Protein AF-A0A842UCA9-F1 (afdb_monomer)

Sequence (108 aa):
MDSDSVINPFDMMGMDFTDKLASLHSLMHTIIEDISPSQRSLLDDAFRKIYYDAGITEEKSTWKRTPPTFSELYSAVKAKETDDNQFTPRIPVTAEMHSLKQSPILKR

Secondary structure (DSSP, 8-state):
--------TTS-TT--HHHHHHHHHHHHHHH-S---HHHHHHHHHHHHHHHHHTT--SSGGGTTSPPP-HHHHHHHHHHHHHHHT-----------------------

Nearest PDB structures (foldseek):
  4ag6-assembly1_A  TM=7.654E-01  e=4.185E-03  Thermoanaerobacter pseudethanolicus
  4ag5-assembly1_D  TM=8.114E-01  e=9.759E-03  Thermoanaerobacter pseudethanolicus
  4ag6-assembly1_D  TM=8.317E-01  e=6.759E-02  Thermoanaerobacter pseudethanolicus
  8jak-assembly1_E  TM=4.465E-01  e=3.243E+00  Homo sapiens
  8jxl-assembly1_A  TM=4.590E-01  e=5.937E+00  Homo sapiens

Radius of gyration: 25.6 Å; Cα contacts (8 Å, |Δi|>4): 59; chains: 1; bounding box: 56×88×28 Å

Mean predicted aligned error: 12.59 Å

Foldseek 3Di:
DPDPDPDALQQCPPPQPVVSLVVVLVVCCVVPVDQDPVNSVLLSVLSQVQCVVQVHDRDPVRSPTDGGHPVSSVVSSVVVVVVVVPPPPPPPPDDDPDDDDDDDDDDD

Solvent-accessible surface area (backbone atoms only — not comparable to full-atom values): 7013 Å² total; per-residue (Å²): 139,89,84,83,74,85,75,64,87,57,49,51,87,88,51,56,60,69,59,44,52,53,49,50,53,53,50,48,52,72,75,40,87,85,71,50,74,68,56,52,54,52,47,52,55,24,51,55,46,36,31,48,77,45,59,32,58,84,50,75,87,28,61,81,47,70,55,51,50,72,69,49,43,54,51,44,51,53,50,55,60,53,59,73,68,60,79,68,80,85,67,80,82,76,90,78,94,78,82,91,76,80,83,91,84,84,89,133

Structure (mmCIF, N/CA/C/O backbone):
data_AF-A0A842UCA9-F1
#
_entry.id   AF-A0A842UCA9-F1
#
loop_
_a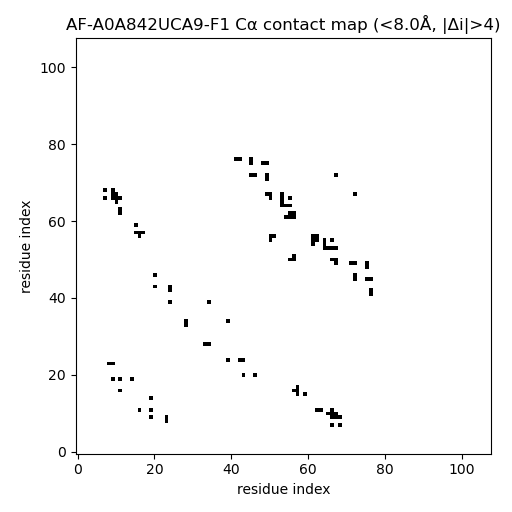tom_site.group_PDB
_atom_site.id
_atom_site.type_symbol
_atom_site.label_atom_id
_atom_site.label_alt_id
_atom_site.label_comp_id
_atom_site.label_asym_id
_atom_site.label_entity_id
_atom_site.label_seq_id
_atom_site.pdbx_PDB_ins_code
_atom_site.Cartn_x
_atom_site.Cartn_y
_atom_site.Cartn_z
_atom_site.occupancy
_atom_site.B_iso_or_equiv
_atom_site.auth_seq_id
_atom_site.auth_comp_id
_atom_site.auth_asym_id
_atom_site.auth_atom_id
_atom_site.pdbx_PDB_model_num
ATOM 1 N N . MET A 1 1 ? -23.925 -19.434 -9.551 1.00 41.06 1 MET A N 1
ATOM 2 C CA . MET A 1 1 ? -23.238 -18.630 -10.586 1.00 41.06 1 MET A CA 1
ATOM 3 C C . MET A 1 1 ? -22.593 -17.512 -9.804 1.00 41.06 1 MET A C 1
ATOM 5 O O . MET A 1 1 ? -23.265 -16.537 -9.518 1.00 41.06 1 MET A O 1
ATOM 9 N N . ASP A 1 2 ? -21.361 -17.702 -9.347 1.00 46.00 2 ASP A N 1
ATOM 10 C CA . ASP A 1 2 ? -20.780 -16.834 -8.318 1.00 46.00 2 ASP A CA 1
ATOM 11 C C . ASP A 1 2 ? -19.359 -16.493 -8.762 1.00 46.00 2 ASP A C 1
ATOM 13 O O . ASP A 1 2 ? -18.374 -17.053 -8.293 1.00 46.00 2 ASP A O 1
ATOM 17 N N . SER A 1 3 ? -19.261 -15.653 -9.791 1.00 43.59 3 SER A N 1
ATOM 18 C CA . SER A 1 3 ? -17.983 -15.201 -10.359 1.00 43.59 3 SER A CA 1
ATOM 19 C C . SER A 1 3 ? -17.916 -13.680 -10.511 1.00 43.59 3 SER A C 1
ATOM 21 O O . SER A 1 3 ? -17.146 -13.191 -11.326 1.00 43.59 3 SER A O 1
ATOM 23 N N . ASP A 1 4 ? -18.688 -12.931 -9.716 1.00 49.19 4 ASP A N 1
ATOM 24 C CA . ASP A 1 4 ? -18.818 -11.469 -9.859 1.00 49.19 4 ASP A CA 1
ATOM 25 C C . ASP A 1 4 ? -18.186 -10.656 -8.714 1.00 49.19 4 ASP A C 1
ATOM 27 O O . ASP A 1 4 ? -18.480 -9.480 -8.539 1.00 49.19 4 ASP A O 1
ATOM 31 N N . SER A 1 5 ? -17.311 -11.253 -7.901 1.00 57.53 5 SER A N 1
ATOM 32 C CA . SER A 1 5 ? -16.608 -10.493 -6.862 1.00 57.53 5 SER A CA 1
ATOM 33 C C . SER A 1 5 ? -15.155 -10.297 -7.266 1.00 57.53 5 SER A C 1
ATOM 35 O O . SER A 1 5 ? -14.303 -11.150 -7.018 1.00 57.53 5 SER A O 1
ATOM 37 N N . VAL A 1 6 ? -14.867 -9.173 -7.928 1.00 69.25 6 VAL A N 1
ATOM 38 C CA . VAL A 1 6 ? -13.494 -8.673 -8.054 1.00 69.25 6 VAL A CA 1
ATOM 39 C C . VAL A 1 6 ? -13.019 -8.348 -6.640 1.00 69.25 6 VAL A C 1
ATOM 41 O O . VAL A 1 6 ? -13.381 -7.321 -6.067 1.00 69.25 6 VAL A O 1
ATOM 44 N N . ILE A 1 7 ? -12.257 -9.264 -6.044 1.00 82.69 7 ILE A N 1
ATOM 45 C CA . ILE A 1 7 ? -11.742 -9.104 -4.684 1.00 82.69 7 ILE A CA 1
ATOM 46 C C . ILE A 1 7 ? -10.757 -7.938 -4.682 1.00 82.69 7 ILE A C 1
ATOM 48 O O . ILE A 1 7 ? -9.778 -7.944 -5.428 1.00 82.69 7 ILE A O 1
ATOM 52 N N . ASN A 1 8 ? -11.002 -6.950 -3.821 1.00 89.50 8 ASN A N 1
ATOM 53 C CA . ASN A 1 8 ? -10.058 -5.867 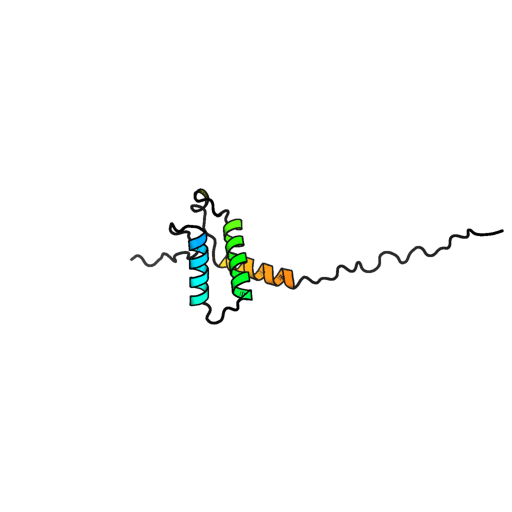-3.604 1.00 89.50 8 ASN A CA 1
ATOM 54 C C . ASN A 1 8 ? -8.819 -6.413 -2.858 1.00 89.50 8 ASN A C 1
ATOM 56 O O . ASN A 1 8 ? -8.937 -6.781 -1.686 1.00 89.50 8 ASN A O 1
ATOM 60 N N . PRO A 1 9 ? -7.619 -6.439 -3.472 1.00 90.69 9 PRO A N 1
ATOM 61 C CA . PRO A 1 9 ? -6.421 -6.944 -2.810 1.00 90.69 9 PRO A CA 1
ATOM 62 C C . PRO A 1 9 ? -5.935 -6.040 -1.672 1.00 90.69 9 PRO A C 1
ATOM 64 O O . PRO A 1 9 ? -5.076 -6.473 -0.914 1.00 90.69 9 PRO A O 1
ATOM 67 N N . PHE A 1 10 ? -6.460 -4.822 -1.518 1.00 93.81 10 PHE A N 1
ATOM 68 C CA . PHE A 1 10 ? -6.161 -3.913 -0.406 1.00 93.81 10 PHE A CA 1
ATOM 69 C C . PHE A 1 10 ? -7.055 -4.147 0.822 1.00 93.81 10 PHE A C 1
ATOM 71 O O . PHE A 1 10 ? -6.839 -3.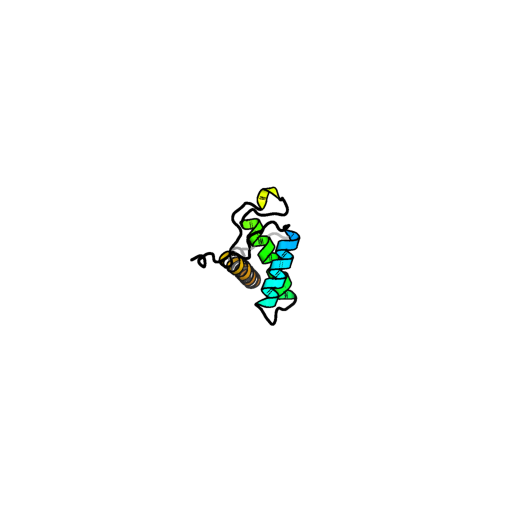539 1.865 1.00 93.81 10 PHE A O 1
ATOM 78 N N . ASP A 1 11 ? -8.046 -5.036 0.734 1.00 92.75 11 ASP A N 1
ATOM 79 C CA . ASP A 1 11 ? -8.862 -5.397 1.892 1.00 92.75 11 ASP A CA 1
ATOM 80 C C . ASP A 1 11 ? -8.012 -6.073 2.976 1.00 92.75 11 ASP A C 1
ATOM 82 O O . ASP A 1 11 ? -7.148 -6.898 2.668 1.00 92.75 11 ASP A O 1
ATOM 86 N N . MET A 1 12 ? -8.246 -5.745 4.248 1.00 92.25 12 MET A N 1
ATOM 87 C CA . MET A 1 12 ? -7.457 -6.292 5.354 1.00 92.25 12 MET A CA 1
ATOM 88 C C . MET A 1 12 ? -7.578 -7.820 5.451 1.00 92.25 12 MET A C 1
ATOM 90 O O . MET A 1 12 ? -6.631 -8.464 5.886 1.00 92.25 12 MET A O 1
ATOM 94 N N . MET A 1 13 ? -8.702 -8.421 5.032 1.00 88.38 13 MET A N 1
ATOM 95 C CA . MET A 1 13 ? -8.959 -9.873 5.039 1.00 88.38 13 MET A CA 1
ATOM 96 C C . MET A 1 13 ? -8.633 -10.559 6.381 1.00 88.38 13 MET A C 1
ATOM 98 O O . MET A 1 13 ? -8.267 -11.731 6.426 1.00 88.38 13 MET A O 1
ATOM 102 N N . GLY A 1 14 ? -8.743 -9.820 7.489 1.00 87.75 14 GLY A N 1
ATOM 103 C CA . GLY A 1 14 ? -8.396 -10.300 8.829 1.00 87.75 14 GLY A CA 1
ATOM 104 C C . GLY A 1 14 ? -6.895 -10.372 9.141 1.00 87.75 14 GLY A C 1
ATOM 105 O O . GLY A 1 14 ? -6.556 -10.848 10.221 1.00 87.75 14 GLY A O 1
ATOM 106 N N . MET A 1 15 ? -6.018 -9.902 8.249 1.00 90.38 15 MET A N 1
ATOM 107 C CA . MET A 1 15 ? -4.583 -9.753 8.505 1.00 90.38 15 MET A CA 1
ATOM 108 C C . MET A 1 15 ? -4.289 -8.520 9.361 1.00 90.38 15 MET A C 1
ATOM 110 O O . MET A 1 15 ? -5.022 -7.526 9.320 1.00 90.38 15 MET A O 1
ATOM 114 N N . ASP A 1 16 ? -3.181 -8.573 10.096 1.00 93.38 16 ASP A N 1
ATOM 115 C CA . ASP A 1 16 ? -2.613 -7.410 10.763 1.00 93.38 16 ASP A CA 1
ATOM 116 C C . ASP A 1 16 ? -2.049 -6.408 9.743 1.00 93.38 16 ASP A C 1
ATOM 118 O O . ASP A 1 16 ? -1.650 -6.770 8.635 1.00 93.38 16 ASP A O 1
ATOM 122 N N . PHE A 1 17 ? -2.004 -5.124 10.109 1.00 93.31 17 PHE A N 1
ATOM 123 C CA . PHE A 1 17 ? -1.581 -4.049 9.201 1.00 93.31 17 PHE A CA 1
ATOM 124 C C . PHE A 1 17 ? -0.182 -4.281 8.604 1.00 93.31 17 PHE A C 1
ATOM 126 O O . PHE A 1 17 ? 0.024 -4.120 7.401 1.00 93.31 17 PHE A O 1
ATOM 133 N N . THR A 1 18 ? 0.773 -4.720 9.426 1.00 93.44 18 THR A N 1
ATOM 134 C CA . THR A 1 18 ? 2.146 -5.013 8.990 1.00 93.44 18 THR A CA 1
ATOM 135 C C . THR A 1 18 ? 2.197 -6.170 7.994 1.00 93.44 18 THR A C 1
ATOM 137 O O . THR A 1 18 ? 2.819 -6.044 6.936 1.00 93.44 18 THR A O 1
ATOM 140 N N . ASP A 1 19 ? 1.493 -7.265 8.286 1.00 94.62 19 ASP A N 1
ATOM 141 C CA . ASP A 1 19 ? 1.413 -8.426 7.393 1.00 94.62 19 ASP A CA 1
ATOM 142 C C . ASP A 1 19 ? 0.711 -8.063 6.085 1.00 94.62 19 ASP A C 1
ATOM 144 O O . ASP A 1 19 ? 1.100 -8.515 5.005 1.00 94.62 19 ASP A O 1
ATOM 148 N N . LYS A 1 20 ? -0.282 -7.171 6.160 1.00 94.88 20 LYS A N 1
ATOM 149 C CA . LYS A 1 20 ? -0.987 -6.674 4.987 1.00 94.88 20 LYS A CA 1
ATOM 150 C C . LYS A 1 20 ? -0.068 -5.894 4.052 1.00 94.88 20 LYS A C 1
ATOM 152 O O . LYS A 1 20 ? -0.093 -6.136 2.844 1.00 94.88 20 LYS A O 1
ATOM 157 N N . LEU A 1 21 ? 0.761 -4.995 4.585 1.00 94.75 21 LEU A N 1
ATOM 158 C CA . LEU A 1 21 ? 1.758 -4.277 3.787 1.00 94.75 21 LEU A CA 1
ATOM 159 C C . LEU A 1 21 ? 2.765 -5.244 3.150 1.00 94.75 21 LEU A C 1
ATOM 161 O O . LEU A 1 21 ? 3.038 -5.141 1.955 1.00 94.75 21 LEU A O 1
ATOM 165 N N . ALA A 1 22 ? 3.262 -6.232 3.900 1.00 94.38 22 ALA A N 1
ATOM 166 C CA . ALA A 1 22 ? 4.182 -7.244 3.372 1.00 94.38 22 ALA A CA 1
ATOM 167 C C . ALA A 1 22 ? 3.551 -8.096 2.249 1.00 94.38 22 ALA A C 1
ATOM 169 O O . ALA A 1 22 ? 4.192 -8.384 1.230 1.00 94.38 22 ALA A O 1
ATOM 170 N N . SER A 1 23 ? 2.274 -8.458 2.395 1.00 94.69 23 SER A N 1
ATOM 171 C CA . SER A 1 23 ? 1.499 -9.155 1.364 1.00 94.69 23 SER A CA 1
ATOM 172 C C . SER A 1 23 ? 1.351 -8.309 0.095 1.00 94.69 23 SER A C 1
ATOM 174 O O . SER A 1 23 ? 1.562 -8.822 -1.005 1.00 94.69 23 SER A O 1
ATOM 176 N N . LEU A 1 24 ? 1.074 -7.0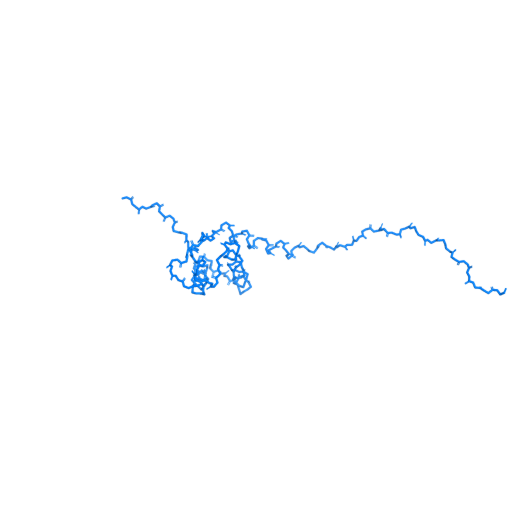07 0.227 1.00 95.00 24 LEU A N 1
ATOM 177 C CA . LEU A 1 24 ? 0.995 -6.093 -0.916 1.00 95.00 24 LEU A CA 1
ATOM 178 C C . LEU A 1 24 ? 2.342 -5.926 -1.626 1.00 95.00 24 LEU A C 1
ATOM 180 O O . LEU A 1 24 ? 2.379 -5.951 -2.853 1.00 95.00 24 LEU A O 1
ATOM 184 N N . HIS A 1 25 ? 3.452 -5.833 -0.891 1.00 93.00 25 HIS A N 1
ATOM 185 C CA . HIS A 1 25 ? 4.796 -5.834 -1.487 1.00 93.00 25 HIS A CA 1
ATOM 186 C C . HIS A 1 25 ? 5.061 -7.101 -2.305 1.00 93.00 25 HIS A C 1
ATOM 188 O O . HIS A 1 25 ? 5.563 -7.029 -3.428 1.00 93.00 25 HIS A O 1
ATOM 194 N N . SER A 1 26 ? 4.671 -8.259 -1.772 1.00 92.44 26 SER A N 1
ATOM 195 C CA . SER A 1 26 ? 4.800 -9.549 -2.463 1.00 92.44 26 SER A CA 1
ATOM 196 C C . SER A 1 26 ? 3.934 -9.606 -3.725 1.00 92.44 26 SER A C 1
ATOM 198 O O . SER A 1 26 ? 4.389 -10.061 -4.776 1.00 92.44 26 SER A O 1
ATOM 200 N N . LEU A 1 27 ? 2.706 -9.083 -3.651 1.00 93.75 27 LEU A N 1
ATOM 201 C CA . LEU A 1 27 ? 1.809 -8.955 -4.798 1.00 93.75 27 LEU A CA 1
ATOM 202 C C . LEU A 1 27 ? 2.419 -8.061 -5.884 1.00 93.75 27 LEU A C 1
ATOM 204 O O . LEU A 1 27 ? 2.446 -8.451 -7.048 1.00 93.75 27 LEU A O 1
ATOM 208 N N . MET A 1 28 ? 2.950 -6.892 -5.516 1.00 93.50 28 MET A N 1
ATOM 209 C CA . MET A 1 28 ? 3.581 -5.980 -6.475 1.00 93.50 28 MET A CA 1
ATOM 210 C C . MET A 1 28 ? 4.793 -6.610 -7.136 1.00 93.50 28 MET A C 1
ATOM 212 O O . MET A 1 28 ? 4.939 -6.491 -8.344 1.00 93.50 28 MET A O 1
ATOM 216 N N . HIS A 1 29 ? 5.618 -7.336 -6.385 1.00 89.81 29 HIS A N 1
ATOM 217 C CA . HIS A 1 29 ? 6.759 -8.037 -6.960 1.00 89.81 29 HIS A CA 1
ATOM 218 C C . HIS A 1 29 ? 6.353 -9.187 -7.895 1.00 89.81 29 HIS A C 1
ATOM 220 O O . HIS A 1 29 ? 7.086 -9.515 -8.818 1.00 89.81 29 HIS A O 1
ATOM 226 N N . THR A 1 30 ? 5.182 -9.786 -7.673 1.00 91.62 30 THR A N 1
ATOM 227 C CA . THR A 1 30 ? 4.640 -10.826 -8.559 1.00 91.62 30 THR A CA 1
ATOM 228 C C . THR A 1 30 ? 4.135 -10.234 -9.878 1.00 91.62 30 THR A C 1
ATOM 230 O O . THR A 1 30 ? 4.239 -10.875 -10.919 1.00 91.62 30 THR A O 1
ATOM 233 N N . ILE A 1 31 ? 3.570 -9.022 -9.839 1.00 92.38 31 ILE A N 1
ATOM 234 C CA . ILE A 1 31 ? 2.994 -8.351 -11.016 1.00 92.38 31 ILE A CA 1
ATOM 235 C C . ILE A 1 31 ? 4.060 -7.558 -11.791 1.00 92.38 31 ILE A C 1
ATOM 237 O O . ILE A 1 31 ? 3.983 -7.456 -13.013 1.00 92.38 31 ILE A O 1
ATOM 241 N N . ILE A 1 32 ? 5.040 -6.983 -11.090 1.00 91.62 32 ILE A N 1
ATOM 242 C CA . ILE A 1 32 ? 6.088 -6.117 -11.637 1.00 91.62 32 ILE A CA 1
ATOM 243 C C . ILE A 1 32 ? 7.417 -6.875 -11.580 1.00 91.62 32 ILE A C 1
ATOM 245 O O . ILE A 1 32 ? 7.994 -7.061 -10.507 1.00 91.62 32 ILE A O 1
ATOM 249 N N . GLU A 1 33 ? 7.895 -7.290 -12.752 1.00 84.25 33 GLU A N 1
ATOM 250 C CA . GLU A 1 33 ? 9.071 -8.156 -12.908 1.00 84.25 33 GLU A CA 1
ATOM 251 C C . GLU A 1 33 ? 10.373 -7.493 -12.424 1.00 84.25 33 GLU A C 1
ATOM 253 O O . GLU A 1 33 ? 11.142 -8.113 -11.689 1.00 84.25 33 GLU A O 1
ATOM 258 N N . ASP A 1 34 ? 10.590 -6.215 -12.754 1.00 89.06 34 ASP A N 1
ATOM 259 C CA . ASP A 1 34 ? 11.809 -5.477 -12.399 1.00 89.06 34 ASP A CA 1
ATOM 260 C C . ASP A 1 34 ? 11.494 -4.236 -11.557 1.00 89.06 34 ASP A C 1
ATOM 262 O O . ASP A 1 34 ? 11.319 -3.127 -12.064 1.00 89.06 34 ASP A O 1
ATOM 266 N N . ILE A 1 35 ? 11.372 -4.445 -10.243 1.00 90.62 35 ILE A N 1
ATOM 267 C CA . ILE A 1 35 ? 11.147 -3.364 -9.283 1.00 90.62 35 ILE A CA 1
ATOM 268 C C . ILE A 1 35 ? 12.433 -3.012 -8.528 1.00 90.62 35 ILE A C 1
ATOM 270 O O . ILE A 1 35 ? 12.934 -3.780 -7.695 1.00 90.62 35 ILE A O 1
ATOM 274 N N . SER A 1 36 ? 12.945 -1.808 -8.792 1.00 92.69 36 SER A N 1
ATOM 275 C CA . SER A 1 36 ? 14.179 -1.305 -8.189 1.00 92.69 36 SER A CA 1
ATOM 276 C C . SER A 1 36 ? 14.019 -1.027 -6.683 1.00 92.69 36 SER A C 1
ATOM 278 O O . SER A 1 36 ? 12.902 -0.802 -6.203 1.00 92.69 36 SER A O 1
ATOM 280 N N . PRO A 1 37 ? 15.115 -0.987 -5.897 1.00 91.00 37 PRO A N 1
ATOM 281 C CA . PRO A 1 37 ? 15.046 -0.677 -4.465 1.00 91.00 37 PRO A CA 1
ATOM 282 C C . PRO A 1 37 ? 14.365 0.666 -4.165 1.00 91.00 37 PRO A C 1
ATOM 284 O O . PRO A 1 37 ? 13.564 0.764 -3.236 1.00 91.00 37 PRO A O 1
ATOM 287 N N . SER A 1 38 ? 14.623 1.686 -4.988 1.00 90.88 38 SER A N 1
ATOM 288 C CA . SER A 1 38 ? 13.993 3.003 -4.862 1.00 90.88 38 SER A CA 1
ATOM 289 C C . SER A 1 38 ? 12.486 2.943 -5.125 1.00 90.88 38 SER A C 1
ATOM 291 O O . SER A 1 38 ? 11.713 3.541 -4.382 1.00 90.88 38 SER A O 1
ATOM 293 N N . GLN A 1 39 ? 12.049 2.171 -6.127 1.00 91.94 39 GLN A N 1
ATOM 294 C CA . GLN A 1 39 ? 10.624 1.963 -6.413 1.00 91.94 39 GLN A CA 1
ATOM 295 C C . GLN A 1 39 ? 9.921 1.171 -5.304 1.00 91.94 39 GLN A C 1
ATOM 297 O O . GLN A 1 39 ? 8.784 1.483 -4.963 1.00 91.94 39 GLN A O 1
ATOM 302 N N . ARG A 1 40 ? 10.592 0.190 -4.687 1.00 91.12 40 ARG A N 1
ATOM 303 C CA . ARG A 1 40 ? 10.056 -0.521 -3.512 1.00 91.12 40 ARG A CA 1
ATOM 304 C C . ARG A 1 40 ? 9.833 0.426 -2.335 1.00 91.12 40 ARG A C 1
ATOM 306 O O . ARG A 1 40 ? 8.777 0.376 -1.712 1.00 91.12 40 ARG A O 1
ATOM 313 N N . SER A 1 41 ? 10.796 1.308 -2.062 1.00 92.69 41 SER A N 1
ATOM 314 C CA . SER A 1 41 ? 10.658 2.326 -1.012 1.00 92.69 41 SER A CA 1
ATOM 315 C C . SER A 1 41 ? 9.518 3.300 -1.320 1.00 92.69 41 SER A C 1
ATOM 317 O O . SER A 1 41 ? 8.738 3.635 -0.433 1.00 92.69 41 SER A O 1
ATOM 319 N N . LEU A 1 42 ? 9.385 3.709 -2.586 1.00 92.62 42 LEU A N 1
ATOM 320 C CA . LEU A 1 42 ? 8.295 4.565 -3.050 1.00 92.62 42 LEU A CA 1
ATOM 321 C C . LEU A 1 42 ? 6.921 3.910 -2.845 1.00 92.62 42 LEU A C 1
ATOM 323 O O . LEU A 1 42 ? 5.986 4.572 -2.397 1.00 92.62 42 LEU A O 1
ATOM 327 N N . LEU A 1 43 ? 6.800 2.617 -3.163 1.00 93.81 43 LEU A N 1
ATOM 328 C CA . LEU A 1 43 ? 5.568 1.859 -2.956 1.00 93.81 43 LEU A CA 1
ATOM 329 C C . LEU A 1 43 ? 5.229 1.692 -1.475 1.00 93.81 43 LEU A C 1
ATOM 331 O O . LEU A 1 43 ? 4.057 1.809 -1.135 1.00 93.81 43 LEU A O 1
ATOM 335 N N . ASP A 1 44 ? 6.212 1.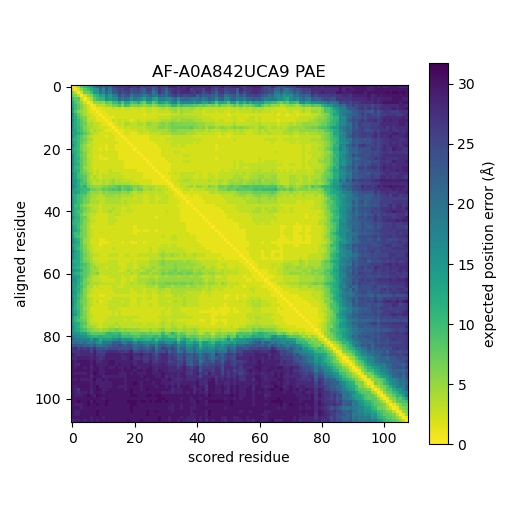467 -0.595 1.00 93.75 44 ASP A N 1
ATOM 336 C CA . ASP A 1 44 ? 5.953 1.375 0.851 1.00 93.75 44 ASP A CA 1
ATOM 337 C C . ASP A 1 44 ? 5.310 2.660 1.386 1.00 93.75 44 ASP A C 1
ATOM 339 O O . ASP A 1 44 ? 4.252 2.620 2.021 1.00 93.75 44 ASP A O 1
ATOM 343 N N . ASP A 1 45 ? 5.895 3.810 1.041 1.00 93.81 45 ASP A N 1
ATOM 344 C CA . ASP A 1 45 ? 5.335 5.113 1.391 1.00 93.81 45 ASP A CA 1
ATOM 345 C C . ASP A 1 45 ? 3.931 5.303 0.809 1.00 93.81 45 ASP A C 1
ATOM 347 O O . ASP A 1 45 ? 3.035 5.815 1.485 1.00 93.81 45 ASP A O 1
ATOM 351 N N . ALA A 1 46 ? 3.734 4.920 -0.458 1.00 95.25 46 ALA A N 1
ATOM 352 C CA . ALA A 1 46 ? 2.454 5.063 -1.137 1.00 95.25 46 ALA A CA 1
ATOM 353 C C . ALA A 1 46 ? 1.374 4.199 -0.474 1.00 95.25 46 ALA A C 1
ATOM 355 O O . ALA A 1 46 ? 0.272 4.693 -0.246 1.00 95.25 46 ALA A O 1
ATOM 356 N N . PHE A 1 47 ? 1.688 2.958 -0.087 1.00 95.62 47 PHE A N 1
ATOM 357 C CA . PHE A 1 47 ? 0.766 2.100 0.655 1.00 95.62 47 PHE A CA 1
ATOM 358 C C . PHE A 1 47 ? 0.382 2.717 1.995 1.00 95.62 47 PHE A C 1
ATOM 360 O O . PHE A 1 47 ? -0.802 2.866 2.289 1.00 95.62 47 PHE A O 1
ATOM 367 N N . ARG A 1 48 ? 1.365 3.135 2.797 1.00 94.81 48 ARG A N 1
ATOM 368 C CA . ARG A 1 48 ? 1.090 3.777 4.090 1.00 94.81 48 ARG A CA 1
ATOM 369 C C . ARG A 1 48 ? 0.213 5.008 3.923 1.00 94.81 48 ARG A C 1
ATOM 371 O O . ARG A 1 48 ? -0.729 5.187 4.691 1.00 94.81 48 ARG A O 1
ATOM 378 N N . LYS A 1 49 ? 0.484 5.814 2.895 1.00 95.19 49 LYS A N 1
ATOM 379 C CA . LYS A 1 49 ? -0.305 7.001 2.584 1.00 95.19 49 LYS A CA 1
ATOM 380 C C . LYS A 1 49 ? -1.755 6.663 2.242 1.00 95.19 49 LYS A C 1
ATOM 382 O O . LYS A 1 49 ? -2.642 7.250 2.846 1.00 95.19 49 LYS A O 1
ATOM 387 N N . ILE A 1 50 ? -2.015 5.724 1.332 1.00 96.38 50 ILE A N 1
ATOM 388 C CA . ILE A 1 50 ? -3.399 5.409 0.933 1.00 96.38 50 ILE A CA 1
ATOM 389 C C . ILE A 1 50 ? -4.203 4.764 2.065 1.00 96.38 50 ILE A C 1
ATOM 391 O O . ILE A 1 50 ? -5.388 5.045 2.200 1.00 96.38 50 ILE A O 1
ATOM 395 N N . TYR A 1 51 ? -3.575 3.948 2.920 1.00 96.19 51 TYR A N 1
ATOM 396 C CA . TYR A 1 51 ? -4.260 3.425 4.104 1.00 96.19 51 TYR A CA 1
ATOM 397 C C . TYR A 1 51 ? -4.551 4.537 5.109 1.00 96.19 51 TYR A C 1
ATOM 399 O O . TYR A 1 51 ? -5.669 4.617 5.613 1.00 96.19 51 TYR A O 1
ATOM 407 N N . TYR A 1 52 ? -3.588 5.428 5.350 1.00 95.25 52 TYR A N 1
ATOM 408 C CA . TYR A 1 52 ? -3.786 6.580 6.222 1.00 95.25 52 TYR A CA 1
ATOM 409 C C . TYR A 1 52 ? -4.908 7.499 5.720 1.00 95.25 52 TYR A C 1
ATOM 411 O O . TYR A 1 52 ? -5.777 7.879 6.503 1.00 95.25 52 TYR A O 1
ATOM 419 N N . ASP A 1 53 ? -4.933 7.804 4.419 1.00 94.62 53 ASP A N 1
ATOM 420 C CA . ASP A 1 53 ? -5.967 8.628 3.785 1.00 94.62 53 ASP A CA 1
ATOM 421 C C . ASP A 1 53 ? -7.352 7.945 3.859 1.00 94.62 53 ASP A C 1
ATOM 423 O O . ASP A 1 53 ? -8.362 8.612 4.084 1.00 94.62 53 ASP A O 1
ATOM 427 N N . ALA A 1 54 ? -7.399 6.608 3.786 1.00 93.88 54 ALA A N 1
ATOM 428 C CA . ALA A 1 54 ? -8.598 5.801 4.046 1.00 93.88 54 ALA A CA 1
ATOM 429 C C . ALA A 1 54 ? -8.965 5.699 5.548 1.00 93.88 54 ALA A C 1
ATOM 431 O O . ALA A 1 54 ? -9.973 5.092 5.926 1.00 93.88 54 ALA A O 1
ATOM 432 N N . GLY A 1 55 ? -8.153 6.280 6.435 1.00 94.81 55 GLY A N 1
ATOM 433 C CA . GLY A 1 55 ? -8.319 6.236 7.885 1.00 94.81 55 GLY A CA 1
ATOM 434 C C . GLY A 1 55 ? -7.974 4.884 8.511 1.00 94.81 55 GLY A C 1
ATOM 435 O O . GLY A 1 55 ? -8.374 4.627 9.644 1.00 94.81 55 GLY A O 1
ATOM 436 N N . ILE A 1 56 ? -7.278 4.001 7.806 1.00 94.25 56 ILE A N 1
ATOM 437 C CA . ILE A 1 56 ? -6.821 2.701 8.300 1.00 94.25 56 ILE A CA 1
ATOM 438 C C . ILE A 1 56 ? -5.391 2.855 8.823 1.00 94.25 56 ILE A C 1
ATOM 440 O O . ILE A 1 56 ? -4.502 3.338 8.125 1.00 94.25 56 ILE A O 1
ATOM 444 N N . THR A 1 57 ? -5.166 2.442 10.065 1.00 93.75 57 THR A N 1
ATOM 445 C CA . THR A 1 57 ? -3.868 2.541 10.745 1.00 93.75 57 THR A CA 1
ATOM 446 C C . THR A 1 57 ? -3.511 1.208 11.405 1.00 93.75 57 THR A C 1
ATOM 448 O O . THR A 1 57 ? -4.203 0.208 11.225 1.00 93.75 57 THR A O 1
ATOM 451 N N . GLU A 1 58 ? -2.451 1.174 12.211 1.00 91.62 58 GLU A N 1
ATOM 452 C CA . GLU A 1 58 ? -2.087 0.004 13.024 1.00 91.62 58 GLU A CA 1
ATOM 453 C C . GLU A 1 58 ? -3.153 -0.350 14.080 1.00 91.62 58 GLU A C 1
ATOM 455 O O . GLU A 1 58 ? -3.165 -1.457 14.617 1.00 91.62 58 GLU A O 1
ATOM 460 N N . GLU A 1 59 ? -4.093 0.556 14.363 1.00 92.19 59 GLU A N 1
ATOM 461 C CA . GLU A 1 59 ? -5.178 0.295 15.299 1.00 92.19 59 GLU A CA 1
ATOM 462 C C . GLU A 1 59 ? -6.234 -0.639 14.695 1.00 92.19 59 GLU A C 1
ATOM 464 O O . GLU A 1 59 ? -6.956 -0.280 13.762 1.00 92.19 59 GLU A O 1
ATOM 469 N N . LYS A 1 60 ? -6.404 -1.821 15.298 1.00 91.00 60 LYS A N 1
ATOM 470 C CA . LYS A 1 60 ? -7.332 -2.871 14.838 1.00 91.00 60 LYS A CA 1
ATOM 471 C C . LYS A 1 60 ? -8.781 -2.413 14.660 1.00 91.00 60 LYS A C 1
ATOM 473 O O . LYS A 1 60 ? -9.496 -2.911 13.792 1.00 91.00 60 LYS A O 1
ATOM 478 N N . SER A 1 61 ? -9.222 -1.438 15.454 1.00 92.19 61 SER A N 1
ATOM 479 C CA . SER A 1 61 ? -10.558 -0.834 15.351 1.00 92.19 61 SER A CA 1
ATOM 480 C C . SER A 1 61 ? -10.813 -0.175 13.990 1.00 92.19 61 SER A C 1
ATOM 482 O O . SER A 1 61 ? -11.963 -0.025 13.581 1.00 92.19 61 SER A O 1
ATOM 484 N N . THR A 1 62 ? -9.751 0.208 13.280 1.00 92.19 62 THR A N 1
ATOM 485 C CA . THR A 1 62 ? -9.813 0.925 12.002 1.00 92.19 62 THR A CA 1
ATOM 486 C C . THR A 1 62 ? -9.914 -0.003 10.792 1.00 92.19 62 THR A C 1
ATOM 488 O O . THR A 1 62 ? -10.375 0.427 9.741 1.00 92.19 62 THR A O 1
ATOM 491 N N . TRP A 1 63 ? -9.582 -1.291 10.938 1.00 91.38 63 TRP A N 1
ATOM 492 C CA . TRP A 1 63 ? -9.463 -2.260 9.834 1.00 91.38 63 TRP A CA 1
ATOM 493 C C . TRP A 1 63 ? -10.791 -2.662 9.187 1.00 91.38 63 TRP A C 1
ATOM 495 O O . TRP A 1 63 ? -10.804 -3.383 8.197 1.00 91.38 63 TRP A O 1
ATOM 505 N N . LYS A 1 64 ? -11.914 -2.202 9.751 1.00 89.56 64 LYS A N 1
ATOM 506 C CA . LYS A 1 64 ? -13.259 -2.357 9.177 1.00 89.56 64 LYS A CA 1
ATOM 507 C C . LYS A 1 64 ? -13.655 -1.209 8.244 1.00 89.56 64 LYS A C 1
ATOM 509 O O . LYS A 1 64 ? -14.764 -1.226 7.715 1.00 89.56 64 LYS A O 1
ATOM 514 N N . ARG A 1 65 ? -12.818 -0.174 8.117 1.00 92.56 65 ARG A N 1
ATOM 515 C CA . ARG A 1 65 ? -13.058 0.933 7.184 1.00 92.56 65 ARG A CA 1
ATOM 516 C C . ARG A 1 65 ? -12.913 0.454 5.747 1.00 92.56 65 ARG A C 1
ATOM 518 O O . ARG A 1 65 ? -12.340 -0.601 5.488 1.00 92.56 65 ARG A O 1
ATOM 525 N N . THR A 1 66 ? -13.444 1.249 4.825 1.00 92.38 66 THR A N 1
ATOM 526 C CA . THR A 1 66 ? -13.337 0.974 3.396 1.00 92.38 66 THR A CA 1
ATOM 527 C C . THR A 1 66 ? -11.859 0.919 3.002 1.00 92.38 66 THR A C 1
ATOM 529 O O . THR A 1 66 ? -11.158 1.911 3.204 1.00 92.38 66 THR A O 1
ATOM 532 N N . PRO A 1 67 ? -11.370 -0.218 2.479 1.00 93.81 67 PRO A N 1
ATOM 533 C CA . PRO A 1 67 ? -9.984 -0.336 2.060 1.00 93.81 67 PRO A CA 1
ATOM 534 C C . PRO A 1 67 ? -9.704 0.550 0.845 1.00 93.81 67 PRO A C 1
ATOM 536 O O . PRO A 1 67 ? -10.618 0.804 0.050 1.00 93.81 67 PRO A O 1
ATOM 539 N N . PRO A 1 68 ? -8.444 0.976 0.663 1.00 95.50 68 PRO A N 1
ATOM 540 C CA . PRO A 1 68 ? -8.079 1.789 -0.478 1.00 95.50 68 PRO A CA 1
ATOM 541 C C . PRO A 1 68 ? -8.163 0.994 -1.788 1.00 95.50 68 PRO A C 1
ATOM 543 O O . PRO A 1 68 ? -8.355 -0.225 -1.810 1.00 95.50 68 PRO A O 1
ATOM 546 N N . THR A 1 69 ? -8.017 1.688 -2.910 1.00 94.38 69 THR A N 1
ATOM 547 C CA . THR A 1 69 ? -8.089 1.094 -4.253 1.00 94.38 69 THR A CA 1
ATOM 548 C C . THR A 1 69 ? -6.803 1.296 -5.053 1.00 94.38 69 THR A C 1
ATOM 550 O O . THR A 1 69 ? -5.967 2.145 -4.738 1.00 94.38 69 THR A O 1
ATOM 553 N N . PHE A 1 70 ? -6.667 0.574 -6.172 1.00 92.75 70 PHE A N 1
ATOM 554 C CA . PHE A 1 70 ? -5.587 0.826 -7.136 1.00 92.75 70 PHE A CA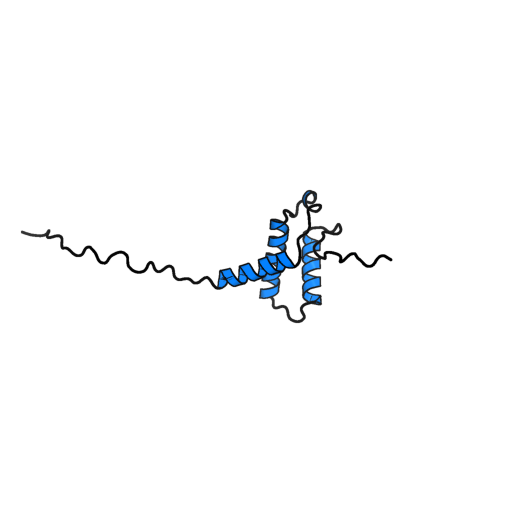 1
ATOM 555 C C . PHE A 1 70 ? -5.578 2.269 -7.661 1.00 92.75 70 PHE A C 1
ATOM 557 O O . PHE A 1 70 ? -4.509 2.803 -7.944 1.00 92.75 70 PHE A O 1
ATOM 564 N N . SER A 1 71 ? -6.747 2.912 -7.773 1.00 93.25 71 SER A N 1
ATOM 565 C CA . SER A 1 71 ? -6.842 4.310 -8.210 1.00 93.25 71 SER A CA 1
ATOM 566 C C . SER A 1 71 ? -6.181 5.264 -7.213 1.00 93.25 71 SER A C 1
ATOM 568 O O . SER A 1 71 ? -5.509 6.218 -7.612 1.00 93.25 71 SER A O 1
ATOM 570 N N . GLU A 1 72 ? -6.340 5.007 -5.915 1.00 94.94 72 GLU A N 1
ATOM 571 C CA . GLU A 1 72 ? -5.680 5.784 -4.864 1.00 94.94 72 GLU A CA 1
ATOM 572 C C . GLU A 1 72 ? -4.179 5.516 -4.842 1.00 94.94 72 GLU A C 1
ATOM 574 O O . GLU A 1 72 ? -3.403 6.466 -4.762 1.00 94.94 72 GLU A O 1
ATOM 579 N N . LEU A 1 73 ? -3.756 4.255 -5.013 1.00 94.62 73 LEU A N 1
ATOM 580 C CA . LEU A 1 73 ? -2.335 3.916 -5.130 1.00 94.62 73 LEU A CA 1
ATOM 581 C C . LEU A 1 73 ? -1.680 4.658 -6.302 1.00 94.62 73 LEU A C 1
ATOM 583 O O . LEU A 1 73 ? -0.651 5.305 -6.121 1.00 94.62 73 LEU A O 1
ATOM 587 N N . TYR A 1 74 ? -2.293 4.610 -7.488 1.00 93.50 74 TYR A N 1
ATOM 588 C CA . TYR A 1 74 ? -1.807 5.323 -8.670 1.00 93.50 74 TYR A CA 1
ATOM 589 C C . TYR A 1 74 ? -1.682 6.828 -8.408 1.00 93.50 74 TYR A C 1
ATOM 591 O O . TYR A 1 74 ? -0.670 7.444 -8.743 1.00 93.50 74 TYR A O 1
ATOM 599 N N . SER A 1 75 ? -2.690 7.414 -7.760 1.00 93.81 75 SER A N 1
ATOM 600 C CA . SER A 1 75 ? -2.695 8.839 -7.424 1.00 93.81 75 SER A CA 1
ATOM 601 C C . SER A 1 75 ? -1.586 9.197 -6.430 1.00 93.81 75 SER A C 1
ATOM 603 O O . SER A 1 75 ? -0.912 10.210 -6.612 1.00 93.81 75 SER A O 1
ATOM 605 N N . ALA A 1 76 ? -1.350 8.358 -5.417 1.00 93.25 76 ALA A N 1
ATOM 606 C CA . ALA A 1 76 ? -0.298 8.556 -4.423 1.00 93.25 76 ALA A CA 1
ATOM 607 C C . ALA A 1 76 ? 1.111 8.464 -5.031 1.00 93.25 76 ALA A C 1
ATOM 609 O O . ALA A 1 76 ? 1.972 9.283 -4.707 1.00 93.25 76 ALA A O 1
ATOM 610 N N . VAL A 1 77 ? 1.335 7.511 -5.940 1.00 91.81 77 VAL A N 1
ATOM 611 C CA . VAL A 1 77 ? 2.611 7.369 -6.660 1.00 91.81 77 VAL A CA 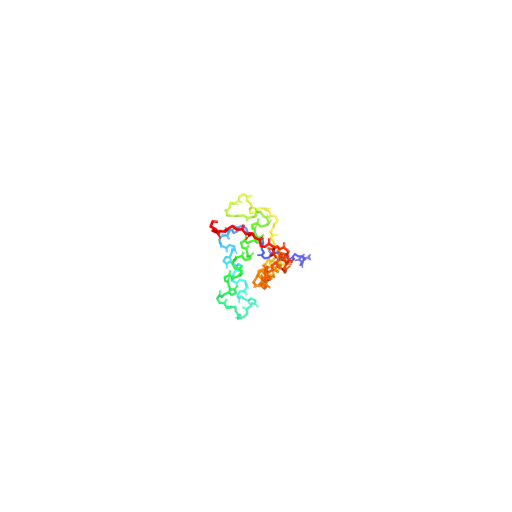1
ATOM 612 C C . VAL A 1 77 ? 2.849 8.573 -7.577 1.00 91.81 77 VAL A C 1
ATOM 614 O O . VAL A 1 77 ? 3.891 9.218 -7.478 1.00 91.81 77 VAL A O 1
ATOM 617 N N . LYS A 1 78 ? 1.857 8.953 -8.392 1.00 90.31 78 LYS A N 1
ATOM 618 C CA . LYS A 1 78 ? 1.953 10.096 -9.317 1.00 90.31 78 LYS A CA 1
ATOM 619 C C . LYS A 1 78 ? 2.187 11.433 -8.603 1.00 90.31 78 LYS A C 1
ATOM 621 O O . LYS A 1 78 ? 2.886 12.309 -9.114 1.00 90.31 78 LYS A O 1
ATOM 626 N N . ALA A 1 79 ? 1.600 11.609 -7.419 1.00 86.62 79 ALA A N 1
ATOM 627 C CA . ALA A 1 79 ? 1.810 12.808 -6.613 1.00 86.62 79 ALA A CA 1
ATOM 628 C C . ALA A 1 79 ? 3.283 12.961 -6.195 1.00 86.62 79 ALA A C 1
ATOM 630 O O . ALA A 1 79 ? 3.818 14.065 -6.275 1.00 86.62 79 ALA A O 1
ATOM 631 N N . LYS A 1 80 ? 3.955 11.862 -5.826 1.00 78.44 80 LYS A N 1
ATOM 632 C CA . LYS A 1 80 ? 5.383 11.876 -5.471 1.00 78.44 80 LYS A CA 1
ATOM 633 C C . LYS A 1 80 ? 6.289 12.186 -6.668 1.00 78.44 80 LYS A C 1
ATOM 635 O O . LYS A 1 80 ? 7.260 12.911 -6.501 1.00 78.44 80 LYS A O 1
ATOM 640 N N . GLU A 1 81 ? 5.943 11.734 -7.874 1.00 71.06 81 GLU A N 1
ATOM 641 C CA . GLU A 1 81 ? 6.676 12.113 -9.098 1.00 71.06 81 GLU A CA 1
ATOM 642 C C . GLU A 1 81 ? 6.566 13.617 -9.412 1.00 71.06 81 GLU A C 1
ATOM 644 O O . GLU A 1 81 ? 7.480 14.220 -9.970 1.00 71.06 81 GLU A O 1
ATOM 649 N N . THR 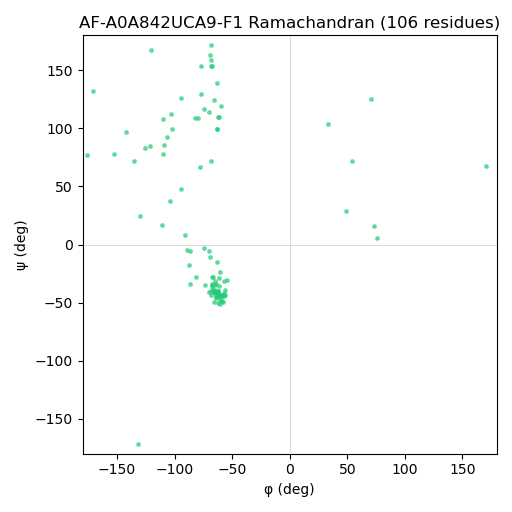A 1 82 ? 5.440 14.241 -9.049 1.00 62.66 82 THR A N 1
ATOM 650 C CA . THR A 1 82 ? 5.187 15.668 -9.312 1.00 62.66 82 THR A CA 1
ATOM 651 C C . THR A 1 82 ? 5.853 16.581 -8.275 1.00 62.66 82 THR A C 1
ATOM 653 O O . THR A 1 82 ? 6.182 17.723 -8.590 1.00 62.66 82 THR A O 1
ATOM 656 N N . ASP A 1 83 ? 6.060 16.098 -7.048 1.00 58.09 83 ASP A N 1
ATOM 657 C CA . ASP A 1 83 ? 6.771 16.830 -5.991 1.00 58.09 83 ASP A CA 1
ATOM 658 C C . ASP A 1 83 ? 8.269 16.978 -6.316 1.00 58.09 83 ASP A C 1
ATOM 660 O O . ASP A 1 83 ? 8.820 18.072 -6.204 1.00 58.09 83 ASP A O 1
ATOM 664 N N . ASP A 1 84 ? 8.891 15.927 -6.864 1.00 53.00 84 ASP A N 1
ATOM 665 C CA . ASP A 1 84 ? 10.301 15.943 -7.289 1.00 53.00 84 ASP A CA 1
ATOM 666 C C . ASP A 1 84 ? 10.544 16.883 -8.491 1.00 53.00 84 ASP A C 1
ATOM 668 O O . ASP A 1 84 ? 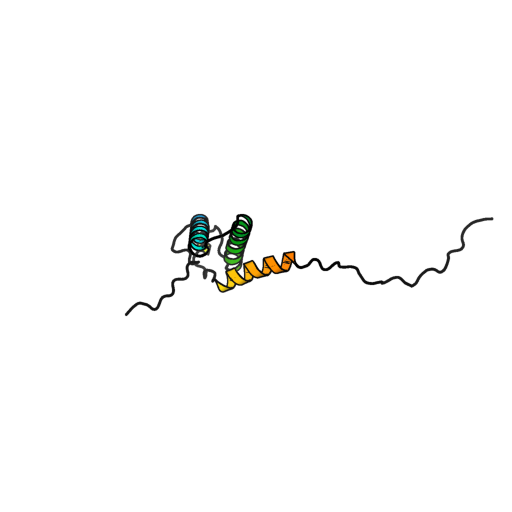11.603 17.495 -8.630 1.00 53.00 84 ASP A O 1
ATOM 672 N N . ASN A 1 85 ? 9.521 17.094 -9.331 1.00 49.09 85 ASN A N 1
ATOM 673 C CA . ASN A 1 85 ? 9.591 17.973 -10.503 1.00 49.09 85 ASN A CA 1
ATOM 674 C C . ASN A 1 85 ? 9.168 19.435 -10.226 1.00 49.09 85 ASN A C 1
ATOM 676 O O . ASN A 1 85 ? 9.063 20.240 -11.154 1.00 49.09 85 ASN A O 1
ATOM 680 N N . GLN A 1 86 ? 8.943 19.818 -8.963 1.00 46.66 86 GLN A N 1
ATOM 681 C CA . GLN A 1 86 ? 8.679 21.205 -8.555 1.00 46.66 86 GLN A CA 1
ATOM 682 C C . GLN A 1 86 ? 9.948 21.941 -8.098 1.00 46.66 86 GLN A C 1
ATOM 684 O O . GLN A 1 86 ? 9.936 22.693 -7.124 1.00 46.66 86 GLN A O 1
ATOM 689 N N . PHE A 1 87 ? 11.037 21.858 -8.869 1.00 47.56 87 PHE A N 1
ATOM 690 C CA . PHE A 1 87 ? 12.043 22.925 -8.848 1.00 47.56 87 PHE A CA 1
ATOM 691 C C . PHE A 1 87 ? 11.529 24.114 -9.673 1.00 47.56 87 PHE A C 1
ATOM 693 O O . PHE A 1 87 ? 12.060 24.449 -10.729 1.00 47.56 87 PHE A O 1
ATOM 700 N N . THR A 1 88 ? 10.465 24.775 -9.208 1.00 50.91 88 THR A N 1
ATOM 701 C CA . THR A 1 88 ? 10.229 26.161 -9.619 1.00 50.91 88 THR A CA 1
ATOM 702 C C . THR A 1 88 ? 11.160 27.021 -8.773 1.00 50.91 88 THR A C 1
ATOM 704 O O . THR A 1 88 ? 10.907 27.156 -7.569 1.00 50.91 88 THR A O 1
ATOM 707 N N . PRO A 1 89 ? 12.230 27.617 -9.326 1.00 46.34 89 PRO A N 1
ATOM 708 C CA . PRO A 1 89 ? 12.939 28.643 -8.593 1.00 46.34 89 PRO A CA 1
ATOM 709 C C . PRO A 1 89 ? 11.936 29.778 -8.377 1.00 46.34 89 PRO A C 1
ATOM 711 O O . PRO A 1 89 ? 11.534 30.465 -9.316 1.00 46.34 89 PRO A O 1
ATOM 714 N N . ARG A 1 90 ? 11.495 29.967 -7.130 1.00 55.72 90 ARG A N 1
ATOM 715 C CA . ARG A 1 90 ? 10.831 31.201 -6.708 1.00 55.72 90 ARG A CA 1
ATOM 716 C C . ARG A 1 90 ? 11.880 32.309 -6.717 1.00 55.72 90 ARG A C 1
ATOM 718 O O . ARG A 1 90 ? 12.338 32.745 -5.670 1.00 55.72 90 ARG A O 1
ATOM 725 N N . ILE A 1 91 ? 12.290 32.736 -7.906 1.00 57.41 91 ILE A N 1
ATOM 726 C CA . ILE A 1 91 ? 12.903 34.043 -8.083 1.00 57.41 91 ILE A CA 1
ATOM 727 C C . ILE A 1 91 ? 11.720 35.005 -8.170 1.00 57.41 91 ILE A C 1
ATOM 729 O O . ILE A 1 91 ? 10.988 34.961 -9.163 1.00 57.41 91 ILE A O 1
ATOM 733 N N . PRO A 1 92 ? 11.469 35.857 -7.162 1.00 50.41 92 PRO A N 1
ATOM 734 C CA . PRO A 1 92 ? 10.621 37.011 -7.391 1.00 50.41 92 PRO A CA 1
ATOM 735 C C . PRO A 1 92 ? 11.310 37.859 -8.464 1.00 50.41 92 PRO A C 1
ATOM 737 O O . PRO A 1 92 ? 12.380 38.424 -8.239 1.00 50.41 92 PRO A O 1
ATOM 740 N N . VAL A 1 93 ? 10.722 37.897 -9.660 1.00 57.91 93 VAL A N 1
ATOM 741 C CA . VAL A 1 93 ? 11.140 38.802 -10.729 1.00 57.91 93 VAL A CA 1
ATOM 742 C C . VAL A 1 93 ? 10.898 40.226 -10.229 1.00 57.91 93 VAL A C 1
ATOM 744 O O . VAL A 1 93 ? 9.776 40.719 -10.217 1.00 57.91 93 VAL A O 1
ATOM 747 N N . THR A 1 94 ? 11.979 40.848 -9.764 1.00 55.38 94 THR A N 1
ATOM 748 C CA . THR A 1 94 ? 12.235 42.289 -9.840 1.00 55.38 94 THR A CA 1
ATOM 749 C C . THR A 1 94 ? 11.136 43.187 -9.259 1.00 55.38 94 THR A C 1
ATOM 751 O O . THR A 1 94 ? 10.486 43.944 -9.973 1.00 55.38 94 THR A O 1
ATOM 754 N N . ALA A 1 95 ? 11.005 43.197 -7.935 1.00 56.03 95 ALA A N 1
ATOM 755 C CA . ALA A 1 95 ? 10.451 44.341 -7.215 1.00 56.03 95 ALA A CA 1
ATOM 756 C C . ALA A 1 95 ? 11.586 45.025 -6.441 1.00 56.03 95 ALA A C 1
ATOM 758 O O . ALA A 1 95 ? 11.833 44.655 -5.305 1.00 56.03 95 ALA A O 1
ATOM 759 N N . GLU A 1 96 ? 12.321 45.929 -7.104 1.00 52.69 96 GLU A N 1
ATOM 760 C CA . GLU A 1 96 ? 13.059 47.081 -6.528 1.00 52.69 96 GLU A CA 1
ATOM 761 C C . GLU A 1 96 ? 13.965 47.709 -7.608 1.00 52.69 96 GLU A C 1
ATOM 763 O O . GLU A 1 96 ? 15.190 47.653 -7.570 1.00 52.69 96 GLU A O 1
ATOM 768 N N . MET A 1 97 ? 13.342 48.322 -8.620 1.00 53.19 97 MET A N 1
ATOM 769 C CA . MET A 1 97 ? 13.988 49.332 -9.476 1.00 53.19 97 MET A CA 1
ATOM 770 C C . MET A 1 97 ? 13.501 50.741 -9.111 1.00 53.19 97 MET A C 1
ATOM 772 O O . MET A 1 97 ? 13.298 51.574 -9.986 1.00 53.19 97 MET A O 1
ATOM 776 N N . HIS A 1 98 ? 13.285 51.023 -7.824 1.00 56.00 98 HIS A N 1
ATOM 777 C CA . HIS A 1 98 ? 12.988 52.376 -7.353 1.00 56.00 98 HIS A CA 1
ATOM 778 C C . HIS A 1 98 ? 13.435 52.579 -5.903 1.00 56.00 98 HIS A C 1
ATOM 780 O O . HIS A 1 98 ? 12.601 52.628 -5.014 1.00 56.00 98 HIS A O 1
ATOM 786 N N . SER A 1 99 ? 14.737 52.785 -5.680 1.00 54.53 99 SER A N 1
ATOM 787 C CA . SER A 1 99 ? 15.218 53.890 -4.831 1.00 54.53 99 SER A CA 1
ATOM 788 C C . SER A 1 99 ? 16.752 53.955 -4.814 1.00 54.53 99 SER A C 1
ATOM 790 O O . SER A 1 99 ? 17.413 53.586 -3.848 1.00 54.53 99 SER A O 1
ATOM 792 N N . LEU A 1 100 ? 17.347 54.479 -5.890 1.00 51.88 100 LEU A N 1
ATOM 793 C CA . LEU A 1 100 ? 18.654 55.135 -5.798 1.00 51.88 100 LEU A CA 1
ATOM 794 C C . LEU A 1 100 ? 18.458 56.640 -6.008 1.00 51.88 100 LEU A C 1
ATOM 796 O O . LEU A 1 100 ? 18.732 57.197 -7.069 1.00 51.88 100 LEU A O 1
ATOM 800 N N . LYS A 1 101 ? 17.978 57.323 -4.967 1.00 50.72 101 LYS A N 1
ATOM 801 C CA . LYS A 1 101 ? 18.250 58.752 -4.775 1.00 50.72 101 LYS A CA 1
ATOM 802 C C . LYS A 1 101 ? 18.850 58.957 -3.387 1.00 50.72 101 LYS A C 1
ATOM 804 O O . LYS A 1 101 ? 18.163 59.241 -2.421 1.00 50.72 101 LYS A O 1
ATOM 809 N N . GLN A 1 102 ? 20.160 58.726 -3.356 1.00 49.16 102 GLN A N 1
ATOM 810 C CA . GLN A 1 102 ? 21.184 59.537 -2.695 1.00 49.16 102 GLN A CA 1
ATOM 811 C C . GLN A 1 102 ? 20.769 60.252 -1.398 1.00 49.16 102 GLN A C 1
ATOM 813 O O . GLN A 1 102 ? 20.188 61.334 -1.426 1.00 49.16 102 GLN A O 1
ATOM 818 N N . SER A 1 103 ? 21.213 59.707 -0.267 1.00 50.47 103 SER A N 1
ATOM 819 C CA . SER A 1 103 ? 21.437 60.477 0.958 1.00 50.47 103 SER A CA 1
ATOM 820 C C . SER A 1 103 ? 22.750 61.263 0.837 1.00 50.47 103 SER A C 1
ATOM 822 O O . SER A 1 103 ? 23.779 60.642 0.562 1.00 50.47 103 SER A O 1
ATOM 824 N N . PRO A 1 104 ? 22.793 62.579 1.105 1.00 55.66 104 PRO A N 1
ATOM 825 C CA . PRO A 1 104 ? 24.041 63.272 1.369 1.00 55.66 104 PRO A CA 1
ATOM 826 C C . PRO A 1 104 ? 24.179 63.489 2.876 1.00 55.66 104 PRO A C 1
ATOM 828 O O . PRO A 1 104 ? 23.610 64.422 3.433 1.00 55.66 104 PRO A O 1
ATOM 831 N N . ILE A 1 105 ? 24.950 62.639 3.553 1.00 50.84 105 ILE A N 1
ATOM 832 C CA . ILE A 1 105 ? 25.489 62.992 4.869 1.00 50.84 105 ILE A CA 1
ATOM 833 C C . ILE A 1 105 ? 26.906 62.436 4.974 1.00 50.84 105 ILE A C 1
ATOM 835 O O . ILE A 1 105 ? 27.059 61.267 5.313 1.00 50.84 105 ILE A O 1
ATOM 839 N N . LEU A 1 106 ? 27.926 63.265 4.696 1.00 47.84 106 LEU A N 1
ATOM 840 C CA . LEU A 1 106 ? 29.085 63.410 5.588 1.00 47.84 106 LEU A CA 1
ATOM 841 C C . LEU A 1 106 ? 30.038 64.564 5.198 1.00 47.84 106 LEU A C 1
ATOM 843 O O . LEU A 1 106 ? 30.545 64.584 4.082 1.00 47.84 106 LEU A O 1
ATOM 847 N N . LYS A 1 107 ? 30.393 65.371 6.220 1.00 46.12 107 LYS A N 1
ATOM 848 C CA . LYS A 1 107 ? 31.584 66.248 6.388 1.00 46.12 107 LYS A CA 1
ATOM 849 C C . LYS A 1 107 ? 31.631 67.507 5.499 1.00 46.12 107 LYS A C 1
ATOM 851 O O . LYS A 1 107 ? 31.565 67.407 4.287 1.00 46.12 107 LYS A O 1
ATOM 856 N N . ARG A 1 108 ? 31.787 68.723 6.031 1.00 46.28 108 ARG A N 1
ATOM 857 C CA . ARG A 1 108 ? 32.594 69.221 7.161 1.00 46.28 108 ARG A CA 1
ATOM 858 C C . ARG A 1 108 ? 31.952 70.467 7.762 1.00 46.28 108 ARG A C 1
ATOM 860 O O . ARG A 1 108 ? 31.341 71.216 6.973 1.00 46.28 108 ARG A O 1
#

pLDDT: mean 79.86, std 18.95, range [41.06, 96.38]